Protein AF-A0A930Y8J4-F1 (afdb_monomer_lite)

Structure (mmCIF, N/CA/C/O backbone):
data_AF-A0A930Y8J4-F1
#
_entry.id   AF-A0A930Y8J4-F1
#
loop_
_atom_site.group_PDB
_a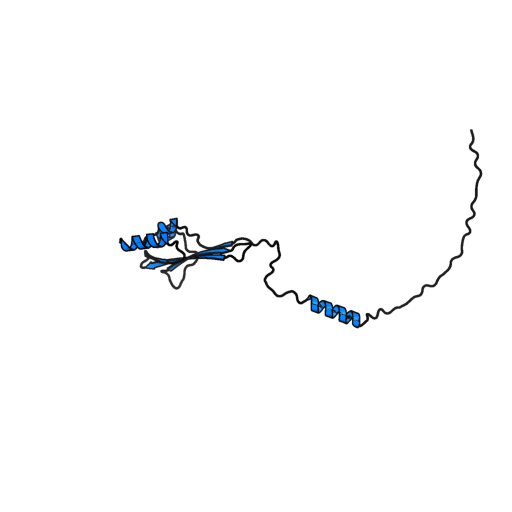tom_site.id
_atom_site.type_symbol
_atom_site.label_atom_id
_atom_site.label_alt_id
_atom_site.label_comp_id
_atom_site.label_asym_id
_atom_site.label_entity_id
_atom_site.label_seq_id
_atom_site.pdbx_PDB_ins_code
_atom_site.Cartn_x
_atom_site.Cartn_y
_atom_site.Cartn_z
_atom_site.occupancy
_atom_site.B_iso_or_equiv
_atom_site.auth_seq_id
_atom_site.auth_comp_id
_atom_site.auth_asym_id
_atom_site.auth_atom_id
_atom_site.pdbx_PDB_model_num
ATOM 1 N N . MET A 1 1 ? 40.227 34.460 -99.532 1.00 42.62 1 MET A N 1
ATOM 2 C CA . MET A 1 1 ? 40.853 33.850 -100.722 1.00 42.62 1 MET A CA 1
ATOM 3 C C . MET A 1 1 ? 41.362 32.465 -100.351 1.00 42.62 1 MET A C 1
ATOM 5 O O . MET A 1 1 ? 42.343 32.345 -99.640 1.00 42.62 1 MET A O 1
ATOM 9 N N . SER A 1 2 ? 40.563 31.475 -100.749 1.00 40.69 2 SER A N 1
ATOM 10 C CA . SER A 1 2 ? 40.876 30.087 -101.118 1.00 40.69 2 SER A CA 1
ATOM 11 C C . SER A 1 2 ? 41.851 29.258 -100.271 1.00 40.69 2 SER A C 1
ATOM 13 O O . SER A 1 2 ? 43.063 29.293 -100.459 1.00 40.69 2 SER A O 1
ATOM 15 N N . LEU A 1 3 ? 41.255 28.403 -99.429 1.00 42.66 3 LEU A N 1
ATOM 16 C CA . LEU A 1 3 ? 41.846 27.166 -98.922 1.00 42.66 3 LEU A CA 1
ATOM 17 C C . LEU A 1 3 ? 42.144 26.197 -100.078 1.00 42.66 3 LEU A C 1
ATOM 19 O O . LEU A 1 3 ? 41.305 26.018 -100.959 1.00 42.66 3 LEU A O 1
ATOM 23 N N . THR A 1 4 ? 43.287 25.512 -100.023 1.00 55.69 4 THR A N 1
ATOM 24 C CA . THR A 1 4 ? 43.540 24.302 -100.814 1.00 55.69 4 THR A CA 1
ATOM 25 C C . THR A 1 4 ? 44.030 23.186 -99.896 1.00 55.69 4 THR A C 1
ATOM 27 O O . THR A 1 4 ? 45.028 23.313 -99.189 1.00 55.69 4 THR A O 1
ATOM 30 N N . THR A 1 5 ? 43.271 22.099 -99.878 1.00 56.34 5 THR A N 1
ATOM 31 C CA . THR A 1 5 ? 43.572 20.824 -99.222 1.00 56.34 5 THR A CA 1
ATOM 32 C C . THR A 1 5 ? 44.184 19.885 -100.263 1.00 56.34 5 THR A C 1
ATOM 34 O O . THR A 1 5 ? 43.831 19.989 -101.438 1.00 56.34 5 THR A O 1
ATOM 37 N N . PRO A 1 6 ? 44.989 18.890 -99.855 1.00 60.72 6 PRO A N 1
ATOM 38 C CA . PRO A 1 6 ? 44.925 17.617 -100.555 1.00 60.72 6 PRO A CA 1
ATOM 39 C C . PRO A 1 6 ? 44.574 16.436 -99.642 1.00 60.72 6 PRO A C 1
ATOM 41 O O . PRO A 1 6 ? 45.130 16.208 -98.570 1.00 60.72 6 PRO A O 1
ATOM 44 N N . HIS A 1 7 ? 43.604 15.701 -100.172 1.00 52.25 7 HIS A N 1
ATOM 45 C CA . HIS A 1 7 ? 43.065 14.389 -99.852 1.00 52.25 7 HIS A CA 1
ATOM 46 C C . HIS A 1 7 ? 44.133 13.345 -99.465 1.00 52.25 7 HIS A C 1
ATOM 48 O O . HIS A 1 7 ? 45.073 13.102 -100.221 1.00 52.25 7 HIS A O 1
ATOM 54 N N . ARG A 1 8 ? 43.923 12.620 -98.356 1.00 41.12 8 ARG A N 1
ATOM 55 C CA . ARG A 1 8 ? 44.554 11.310 -98.124 1.00 41.12 8 ARG A CA 1
ATOM 56 C C . ARG A 1 8 ? 43.479 10.267 -97.835 1.00 41.12 8 ARG A C 1
ATOM 58 O O . ARG A 1 8 ? 42.875 10.246 -96.771 1.00 41.12 8 ARG A O 1
ATOM 65 N N . THR A 1 9 ? 43.251 9.425 -98.833 1.00 55.19 9 THR A N 1
ATOM 66 C CA . THR A 1 9 ? 42.356 8.268 -98.824 1.00 55.19 9 THR A CA 1
ATOM 67 C C . THR A 1 9 ? 43.038 7.112 -98.098 1.00 55.19 9 THR A C 1
ATOM 69 O O . THR A 1 9 ? 44.044 6.595 -98.579 1.00 55.19 9 THR A O 1
ATOM 72 N N . THR A 1 10 ? 42.515 6.689 -96.950 1.00 53.44 10 THR A N 1
ATOM 73 C CA . THR A 1 10 ? 42.900 5.420 -96.321 1.00 53.44 10 THR A CA 1
ATOM 74 C C . THR A 1 10 ? 41.902 4.343 -96.732 1.00 53.44 10 THR A C 1
ATOM 76 O O . THR A 1 10 ? 40.729 4.365 -96.371 1.00 53.44 10 THR A O 1
ATOM 79 N N . GLN A 1 11 ? 42.382 3.411 -97.553 1.00 56.00 11 GLN A N 1
ATOM 80 C CA . GLN A 1 11 ? 41.668 2.198 -97.934 1.00 56.00 11 GLN A CA 1
ATOM 81 C C . GLN A 1 11 ? 41.478 1.305 -96.702 1.00 56.00 11 GLN A C 1
ATOM 83 O O . GLN A 1 11 ? 42.436 0.977 -96.005 1.00 56.00 11 GLN A O 1
ATOM 88 N N . HIS A 1 12 ? 40.237 0.897 -96.456 1.00 52.09 12 HIS A N 1
ATOM 89 C CA . HIS A 1 12 ? 39.872 -0.073 -95.429 1.00 52.09 12 HIS A CA 1
ATOM 90 C C . HIS A 1 12 ? 39.629 -1.425 -96.124 1.00 52.09 12 HIS A C 1
ATOM 92 O O . HIS A 1 12 ? 38.653 -1.536 -96.869 1.00 52.09 12 HIS A O 1
ATOM 98 N N . PRO A 1 13 ? 40.463 -2.466 -95.938 1.00 63.75 13 PRO A N 1
ATOM 99 C CA . PRO A 1 13 ? 40.109 -3.793 -96.414 1.00 63.75 13 PRO A CA 1
ATOM 100 C C . PRO A 1 13 ? 39.045 -4.397 -95.493 1.00 63.75 13 PRO A C 1
ATOM 102 O O . PRO A 1 13 ? 39.213 -4.534 -94.279 1.00 63.75 13 PRO A O 1
ATOM 105 N N . MET A 1 14 ? 37.917 -4.725 -96.108 1.00 54.06 14 MET A N 1
ATOM 106 C CA . MET A 1 14 ? 36.789 -5.424 -95.521 1.00 54.06 14 MET A CA 1
ATOM 107 C C . MET A 1 14 ? 37.031 -6.939 -95.614 1.00 54.06 14 MET A C 1
ATOM 109 O O . MET A 1 14 ? 37.425 -7.445 -96.658 1.00 54.06 14 MET A O 1
ATOM 113 N N . ALA A 1 15 ? 36.695 -7.633 -94.524 1.00 51.41 15 ALA A N 1
ATOM 114 C CA . ALA A 1 15 ? 36.447 -9.072 -94.399 1.00 51.41 15 ALA A CA 1
ATOM 115 C C . ALA A 1 15 ? 37.642 -10.038 -94.237 1.00 51.41 15 ALA A C 1
ATOM 117 O O . ALA A 1 15 ? 38.292 -10.443 -95.191 1.00 51.41 15 ALA A O 1
ATOM 118 N N . LEU A 1 16 ? 37.724 -10.629 -93.038 1.00 50.28 16 LEU A N 1
ATOM 119 C CA . LEU A 1 16 ? 37.694 -12.091 -92.929 1.00 50.28 16 LEU A CA 1
ATOM 120 C C . LEU A 1 16 ? 36.989 -12.508 -91.631 1.00 50.28 16 LEU A C 1
ATOM 122 O O . LEU A 1 16 ? 37.525 -12.421 -90.527 1.00 50.28 16 LEU A O 1
ATOM 126 N N . ARG A 1 17 ? 35.736 -12.949 -91.770 1.00 59.03 17 ARG A N 1
ATOM 127 C CA . ARG A 1 17 ? 34.919 -13.489 -90.680 1.00 59.03 17 ARG A CA 1
ATOM 128 C C . ARG A 1 17 ? 35.465 -14.856 -90.261 1.00 59.03 17 ARG A C 1
ATOM 130 O O . ARG A 1 17 ? 35.173 -15.857 -90.910 1.00 59.03 17 ARG A O 1
ATOM 137 N N . LYS A 1 18 ? 36.186 -14.934 -89.141 1.00 53.84 18 LYS A N 1
ATOM 138 C CA . LYS A 1 18 ? 36.418 -16.214 -88.456 1.00 53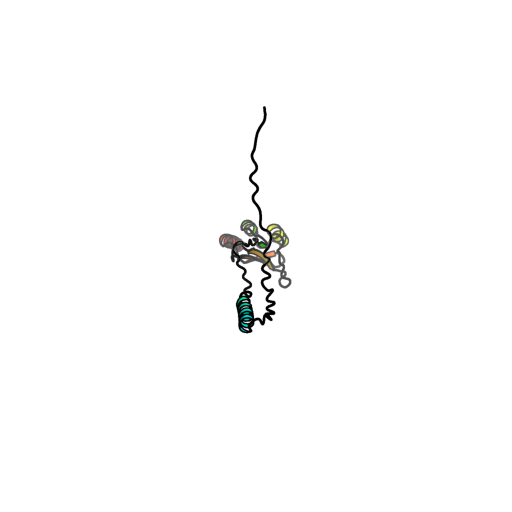.84 18 LYS A CA 1
ATOM 139 C C . LYS A 1 18 ? 35.143 -16.616 -87.710 1.00 53.84 18 LYS A C 1
ATOM 141 O O . LYS A 1 18 ? 34.870 -16.151 -86.608 1.00 53.84 18 LYS A O 1
ATOM 146 N N . ARG A 1 19 ? 34.349 -17.491 -88.334 1.00 58.12 19 ARG A N 1
ATOM 147 C CA . ARG A 1 19 ? 33.388 -18.356 -87.636 1.00 58.12 19 ARG A CA 1
ATOM 148 C C . ARG A 1 19 ? 34.187 -19.268 -86.700 1.00 58.12 19 ARG A C 1
ATOM 150 O O . ARG A 1 19 ? 34.765 -20.248 -87.154 1.00 58.12 19 ARG A O 1
ATOM 157 N N . LEU A 1 20 ? 34.234 -18.936 -85.413 1.00 62.62 20 LEU A N 1
ATOM 158 C CA . LEU A 1 20 ? 34.727 -19.829 -84.365 1.00 62.62 20 LEU A CA 1
ATOM 159 C C . LEU A 1 20 ? 33.534 -20.412 -83.610 1.00 62.62 20 LEU A C 1
ATOM 161 O O . LEU A 1 20 ? 32.534 -19.738 -83.364 1.00 62.62 20 LEU A O 1
ATOM 165 N N . GLY A 1 21 ? 33.615 -21.720 -83.392 1.00 48.59 21 GLY A N 1
ATOM 166 C CA . GLY A 1 21 ? 32.486 -22.598 -83.142 1.00 48.59 21 GLY A CA 1
ATOM 167 C C . GLY A 1 21 ? 31.748 -22.306 -81.843 1.00 48.59 21 GLY A C 1
ATOM 168 O O . GLY A 1 21 ? 32.333 -22.066 -80.791 1.00 48.59 21 GLY A O 1
ATOM 169 N N . ARG A 1 22 ? 30.422 -22.409 -81.920 1.00 52.53 22 ARG A N 1
ATOM 170 C CA . ARG A 1 22 ? 29.540 -22.482 -80.762 1.00 52.53 22 ARG A CA 1
ATOM 171 C C . ARG A 1 22 ? 29.650 -23.893 -80.181 1.00 52.53 22 ARG A C 1
ATOM 173 O O . ARG A 1 22 ? 28.915 -24.787 -80.591 1.00 52.53 22 ARG A O 1
ATOM 180 N N . ALA A 1 23 ? 30.581 -24.095 -79.253 1.00 55.41 23 ALA A N 1
ATOM 181 C CA . ALA A 1 23 ? 30.603 -25.288 -78.417 1.00 55.41 23 ALA A CA 1
ATOM 182 C C . ALA A 1 23 ? 29.360 -25.261 -77.512 1.00 55.41 23 ALA A C 1
ATOM 184 O O . ALA A 1 23 ? 29.268 -24.466 -76.581 1.00 55.41 23 ALA A O 1
ATOM 185 N N . ARG A 1 24 ? 28.358 -26.092 -77.816 1.00 54.38 24 ARG A N 1
ATOM 186 C CA . ARG A 1 24 ? 27.276 -26.397 -76.874 1.00 54.38 24 ARG A CA 1
ATOM 187 C C . ARG A 1 24 ? 27.797 -27.452 -75.901 1.00 54.38 24 ARG A C 1
ATOM 189 O O . ARG A 1 24 ? 27.639 -28.642 -76.148 1.00 54.38 24 ARG A O 1
ATOM 196 N N . SER A 1 25 ? 28.412 -27.030 -74.801 1.00 49.94 25 SER A N 1
ATOM 197 C CA . SER A 1 25 ? 28.583 -27.897 -73.638 1.00 49.94 25 SER A CA 1
ATOM 198 C C . SER A 1 25 ? 27.262 -27.924 -72.867 1.00 49.94 25 SER A C 1
ATOM 200 O O . SER A 1 25 ? 26.947 -27.042 -72.072 1.00 49.94 25 SER A O 1
ATOM 202 N N . SER A 1 26 ? 26.445 -28.946 -73.121 1.00 55.41 26 SER A N 1
ATOM 203 C CA . SER A 1 26 ? 25.393 -29.343 -72.184 1.00 55.41 26 SER A CA 1
ATOM 204 C C . SER A 1 26 ? 26.074 -29.996 -70.980 1.00 55.41 26 SER A C 1
ATOM 206 O O . SER A 1 26 ? 26.184 -31.214 -70.882 1.00 55.41 26 SER A O 1
ATOM 208 N N . ALA A 1 27 ? 26.615 -29.175 -70.082 1.00 56.03 27 ALA A N 1
ATOM 209 C CA . ALA A 1 27 ? 26.978 -29.635 -68.756 1.00 56.03 27 ALA A CA 1
ATOM 210 C C . ALA A 1 27 ? 25.671 -29.755 -67.969 1.00 56.03 27 ALA A C 1
ATOM 212 O O . ALA A 1 27 ? 25.110 -28.761 -67.510 1.00 56.03 27 ALA A O 1
ATOM 213 N N . ARG A 1 28 ? 25.146 -30.977 -67.854 1.00 55.38 28 ARG A N 1
ATOM 214 C CA . ARG A 1 28 ? 24.136 -31.296 -66.845 1.00 55.38 28 ARG A CA 1
ATOM 215 C C . ARG A 1 28 ? 24.788 -30.975 -65.503 1.00 55.38 28 ARG A C 1
ATOM 217 O O . ARG A 1 28 ? 25.684 -31.701 -65.084 1.00 55.38 28 ARG A O 1
ATOM 224 N N . ALA A 1 29 ? 24.419 -29.847 -64.897 1.00 61.25 29 ALA A N 1
ATOM 225 C CA . ALA A 1 29 ? 24.933 -29.413 -63.604 1.00 61.25 29 ALA A CA 1
ATOM 226 C C . ALA A 1 29 ? 24.444 -30.397 -62.536 1.00 61.25 29 ALA A C 1
ATOM 228 O O . ALA A 1 29 ? 23.425 -30.202 -61.882 1.00 61.25 29 ALA A O 1
ATOM 229 N N . GLN A 1 30 ? 25.140 -31.522 -62.430 1.00 63.00 30 GLN A N 1
ATOM 230 C CA . GLN A 1 30 ? 24.951 -32.492 -61.376 1.00 63.00 30 GLN A CA 1
ATOM 231 C C . GLN A 1 30 ? 25.627 -31.875 -60.157 1.00 63.00 30 GLN A C 1
ATOM 233 O O . GLN A 1 30 ? 26.848 -31.930 -60.019 1.00 63.00 30 GLN A O 1
ATOM 238 N N . THR A 1 31 ? 24.847 -31.170 -59.334 1.00 62.34 31 THR A N 1
ATOM 239 C CA . THR A 1 31 ? 25.348 -30.589 -58.089 1.00 62.34 31 THR A CA 1
ATOM 240 C C . THR A 1 31 ? 25.976 -31.722 -57.278 1.00 62.34 31 THR A C 1
ATOM 242 O O . THR A 1 31 ? 25.308 -32.719 -56.983 1.00 62.34 31 THR A O 1
ATOM 245 N N . PRO A 1 32 ? 27.286 -31.665 -56.982 1.00 72.00 32 PRO A N 1
ATOM 246 C CA . PRO A 1 32 ? 27.949 -32.784 -56.341 1.00 72.00 32 PRO A CA 1
ATOM 247 C C . PRO A 1 32 ? 27.317 -32.988 -54.965 1.00 72.00 32 PRO A C 1
ATOM 249 O O . PRO A 1 32 ? 27.175 -32.047 -54.189 1.00 72.00 32 PRO A O 1
ATOM 252 N N . ARG A 1 33 ? 26.952 -34.236 -54.652 1.00 70.31 33 ARG A N 1
ATOM 253 C CA . ARG A 1 33 ? 26.302 -34.657 -53.395 1.00 70.31 33 ARG A CA 1
ATOM 254 C C . ARG A 1 33 ? 26.999 -34.113 -52.136 1.00 70.31 33 ARG A C 1
ATOM 256 O O . ARG A 1 33 ? 26.349 -33.894 -51.125 1.00 70.31 33 ARG A O 1
ATOM 263 N N . ARG A 1 34 ? 28.305 -33.835 -52.217 1.00 71.25 34 ARG A N 1
ATOM 264 C CA . ARG A 1 34 ? 29.104 -33.187 -51.164 1.00 71.25 34 ARG A CA 1
ATOM 265 C C . ARG A 1 34 ? 28.707 -31.731 -50.899 1.00 71.25 34 ARG A C 1
ATOM 267 O O . ARG A 1 34 ? 28.694 -31.334 -49.744 1.00 71.25 34 ARG A O 1
ATOM 274 N N . ILE A 1 35 ? 28.345 -30.966 -51.931 1.00 78.25 35 ILE A N 1
ATOM 275 C CA . ILE A 1 35 ? 27.846 -29.589 -51.785 1.00 78.25 35 ILE A CA 1
ATOM 276 C C . ILE A 1 35 ? 26.465 -29.602 -51.128 1.00 78.25 35 ILE A C 1
ATOM 278 O O . ILE A 1 35 ? 26.251 -28.843 -50.195 1.00 78.25 35 ILE A O 1
ATOM 282 N N . LEU A 1 36 ? 25.577 -30.521 -51.527 1.00 76.31 36 LEU A N 1
ATOM 283 C CA . LEU A 1 36 ? 24.263 -30.694 -50.888 1.00 76.31 36 LEU A CA 1
ATOM 284 C C . LEU A 1 36 ? 24.375 -31.071 -49.400 1.00 76.31 36 LEU A C 1
ATOM 286 O O . LEU A 1 36 ? 23.673 -30.505 -48.565 1.00 76.31 36 LEU A O 1
ATOM 290 N N . ILE A 1 37 ? 25.285 -31.989 -49.055 1.00 81.44 37 ILE A N 1
ATOM 291 C CA . ILE A 1 37 ? 25.542 -32.370 -47.657 1.00 81.44 37 ILE A CA 1
ATOM 292 C C . ILE A 1 37 ? 26.151 -31.196 -46.877 1.00 81.44 37 ILE A C 1
ATOM 294 O O . ILE A 1 37 ? 25.733 -30.937 -45.753 1.00 81.44 37 ILE A O 1
ATOM 298 N N . ALA A 1 38 ? 27.087 -30.450 -47.473 1.00 81.50 38 ALA A N 1
ATOM 299 C CA . ALA A 1 38 ? 27.714 -29.298 -46.827 1.00 81.50 38 ALA A CA 1
ATOM 300 C C . ALA A 1 38 ? 26.714 -28.163 -46.552 1.00 81.50 38 ALA A C 1
ATOM 302 O O . ALA A 1 38 ? 26.731 -27.589 -45.467 1.00 81.50 38 ALA A O 1
ATOM 303 N N . THR A 1 39 ? 25.803 -27.874 -47.487 1.00 80.75 39 THR A N 1
ATOM 304 C CA . THR A 1 39 ? 24.755 -26.861 -47.281 1.00 80.75 39 THR A CA 1
ATOM 305 C C . THR A 1 39 ? 23.743 -27.291 -46.227 1.00 80.75 39 THR A C 1
ATOM 307 O O . THR A 1 39 ? 23.319 -26.471 -45.421 1.00 80.75 39 THR A O 1
ATOM 310 N N . MET A 1 40 ? 23.386 -28.577 -46.190 1.00 78.44 40 MET A N 1
ATOM 311 C CA . MET A 1 40 ? 22.443 -29.107 -45.205 1.00 78.44 40 MET A CA 1
ATOM 312 C C . MET A 1 40 ? 23.043 -29.103 -43.791 1.00 78.44 40 MET A C 1
ATOM 314 O O . MET A 1 40 ? 22.356 -28.738 -42.843 1.00 78.44 40 MET A O 1
ATOM 318 N N . LEU A 1 41 ? 24.335 -29.428 -43.662 1.00 78.81 41 LEU A N 1
ATOM 319 C CA . LEU A 1 41 ? 25.066 -29.379 -42.394 1.00 78.81 41 LEU A CA 1
ATOM 320 C C . LEU A 1 41 ? 25.271 -27.936 -41.897 1.00 78.81 41 LEU A C 1
ATOM 322 O O . LEU A 1 41 ? 25.129 -27.663 -40.711 1.00 78.81 41 LEU A O 1
ATOM 326 N N . ALA A 1 42 ? 25.554 -26.987 -42.792 1.00 78.62 42 ALA A N 1
ATOM 327 C CA . ALA A 1 42 ? 25.662 -25.573 -42.425 1.00 78.62 42 ALA A CA 1
ATOM 328 C C . ALA A 1 42 ? 24.326 -25.003 -41.909 1.00 78.62 42 ALA A C 1
ATOM 330 O O . ALA A 1 42 ? 24.305 -24.199 -40.978 1.00 78.62 42 ALA A O 1
ATOM 331 N N . MET A 1 43 ? 23.208 -25.452 -42.485 1.00 76.50 43 MET A N 1
ATOM 332 C CA . MET A 1 43 ? 21.867 -25.008 -42.108 1.00 76.50 43 MET A CA 1
ATOM 333 C C . MET A 1 43 ? 21.416 -25.584 -40.758 1.00 76.50 43 MET A C 1
ATOM 335 O O . MET A 1 43 ? 20.775 -24.876 -39.985 1.00 76.50 43 MET A O 1
ATOM 339 N N . THR A 1 44 ? 21.794 -26.827 -40.431 1.00 70.00 44 THR A N 1
ATOM 340 C CA . THR A 1 44 ? 21.521 -27.411 -39.108 1.00 70.00 44 THR A CA 1
ATOM 341 C C . THR A 1 44 ? 22.380 -26.797 -38.005 1.00 70.00 44 THR A C 1
ATOM 343 O O . THR A 1 44 ? 21.869 -26.585 -36.911 1.00 70.00 44 THR A O 1
ATOM 346 N N . LEU A 1 45 ? 23.641 -26.436 -38.274 1.00 68.31 45 LEU A N 1
ATOM 347 C CA . LEU A 1 45 ? 24.480 -25.747 -37.282 1.00 68.31 45 LEU A CA 1
ATOM 348 C C . LEU A 1 45 ? 24.004 -24.309 -37.007 1.00 68.31 45 LEU A C 1
ATOM 350 O O . LEU A 1 45 ? 24.073 -23.854 -35.864 1.00 68.31 45 LEU A O 1
ATOM 354 N N . GLY A 1 46 ? 23.478 -23.612 -38.021 1.00 66.62 46 GLY A N 1
ATOM 355 C CA . GLY A 1 46 ? 22.962 -22.242 -37.891 1.00 66.62 46 GLY A CA 1
ATOM 356 C C . GLY A 1 46 ? 21.639 -22.118 -37.123 1.00 66.62 46 GLY A C 1
ATOM 357 O O . GLY A 1 46 ? 21.304 -21.028 -36.669 1.00 66.62 46 GLY A O 1
ATOM 358 N N . ALA A 1 47 ? 20.900 -23.216 -36.940 1.00 66.19 47 ALA A N 1
ATOM 359 C CA . ALA A 1 47 ? 19.621 -23.227 -36.224 1.00 66.19 47 ALA A CA 1
ATOM 360 C C . ALA A 1 47 ? 19.761 -23.351 -34.691 1.00 66.19 47 ALA A C 1
ATOM 362 O O . ALA A 1 47 ? 18.763 -23.304 -33.977 1.00 66.19 47 ALA A O 1
ATOM 363 N N . SER A 1 48 ? 20.983 -23.476 -34.166 1.00 65.62 48 SER A N 1
ATOM 364 C CA . SER A 1 48 ? 21.245 -23.734 -32.738 1.00 65.62 48 SER A CA 1
ATOM 365 C C . SER A 1 48 ? 21.133 -22.495 -31.827 1.00 65.62 48 SER A C 1
ATOM 367 O O . SER A 1 48 ? 21.523 -22.563 -30.667 1.00 65.62 48 SER A O 1
ATOM 369 N N . GLY A 1 49 ? 20.667 -21.349 -32.337 1.00 61.03 49 GLY A N 1
ATOM 370 C CA . GLY A 1 49 ? 20.794 -20.043 -31.671 1.00 61.03 49 GLY A CA 1
ATOM 371 C C . GLY A 1 49 ? 19.508 -19.407 -31.134 1.00 61.03 49 GLY A C 1
ATOM 372 O O . GLY A 1 49 ? 19.543 -18.243 -30.748 1.00 61.03 49 GLY A O 1
ATOM 373 N N . CYS A 1 50 ? 18.370 -20.105 -31.125 1.00 68.81 50 CYS A N 1
ATOM 374 C CA . CYS A 1 50 ? 17.090 -19.521 -30.706 1.00 68.81 50 CYS A CA 1
ATOM 375 C C . CYS A 1 50 ? 16.453 -20.313 -29.561 1.00 68.81 50 CYS A C 1
ATOM 377 O O . CYS A 1 50 ? 15.487 -21.034 -29.784 1.00 68.81 50 CYS A O 1
ATOM 379 N N . SER A 1 51 ? 16.984 -20.205 -28.343 1.00 62.50 51 SER A N 1
ATOM 380 C CA . SER A 1 51 ? 16.279 -20.686 -27.147 1.00 62.50 51 SER A CA 1
ATOM 381 C C . SER A 1 51 ? 16.895 -20.118 -25.871 1.00 62.50 51 SER A C 1
ATOM 383 O O . SER A 1 51 ? 17.387 -20.870 -25.045 1.00 62.50 51 SER A O 1
ATOM 385 N N . ASP A 1 52 ? 16.847 -18.801 -25.700 1.00 58.16 52 ASP A N 1
ATOM 386 C CA . ASP A 1 52 ? 16.830 -18.213 -24.363 1.00 58.16 52 ASP A CA 1
ATOM 387 C C . ASP A 1 52 ? 15.951 -16.966 -24.414 1.00 58.16 52 ASP A C 1
ATOM 389 O O . ASP A 1 52 ? 16.204 -16.028 -25.171 1.00 58.16 52 ASP A O 1
ATOM 393 N N . ASN A 1 53 ? 14.887 -16.951 -23.612 1.00 57.91 53 ASN A N 1
ATOM 394 C CA . ASN A 1 53 ? 13.924 -15.849 -23.524 1.00 57.91 53 ASN A CA 1
ATOM 395 C C . ASN A 1 53 ? 14.535 -14.547 -22.949 1.00 57.91 53 ASN A C 1
ATOM 397 O O . ASN A 1 53 ? 13.811 -13.595 -22.663 1.00 57.91 53 ASN A O 1
ATOM 401 N N . SER A 1 54 ? 15.859 -14.468 -22.793 1.00 58.56 54 SER A N 1
ATOM 402 C CA . SER A 1 54 ? 16.594 -13.268 -22.404 1.00 58.56 54 SER A CA 1
ATOM 403 C C . SER A 1 54 ? 17.256 -12.615 -23.620 1.00 58.56 54 SER A C 1
ATOM 405 O O . SER A 1 54 ? 18.477 -12.636 -23.781 1.00 58.56 54 SER A O 1
ATOM 407 N N . ILE A 1 55 ? 16.453 -11.983 -24.475 1.00 61.62 55 ILE A N 1
ATOM 408 C CA . ILE A 1 55 ? 16.964 -11.007 -25.443 1.00 61.62 55 ILE A CA 1
ATOM 409 C C . ILE A 1 55 ? 17.411 -9.770 -24.644 1.00 61.62 55 ILE A C 1
ATOM 411 O O . ILE A 1 55 ? 16.657 -8.818 -24.450 1.00 61.62 55 ILE A O 1
ATOM 415 N N . ASN A 1 56 ? 18.638 -9.802 -24.124 1.00 58.72 56 ASN A N 1
ATOM 416 C CA . ASN A 1 56 ? 19.357 -8.625 -23.636 1.00 58.72 56 ASN A CA 1
ATOM 417 C C . ASN A 1 56 ? 20.045 -7.960 -24.834 1.00 58.72 56 ASN A C 1
ATOM 419 O O . ASN A 1 56 ? 21.261 -8.028 -24.999 1.00 58.72 56 ASN A O 1
ATOM 423 N N . LEU A 1 57 ? 19.237 -7.378 -25.726 1.00 68.62 57 LEU A N 1
ATOM 424 C CA . LEU A 1 57 ? 19.751 -6.616 -26.859 1.00 68.62 57 LEU A CA 1
ATOM 425 C C . LEU A 1 57 ? 20.260 -5.257 -26.345 1.00 68.62 57 LEU A C 1
ATOM 427 O O . LEU A 1 57 ? 19.470 -4.511 -25.756 1.00 68.62 57 LEU A O 1
ATOM 431 N N . PRO A 1 58 ? 21.543 -4.904 -26.551 1.00 63.56 58 PRO A N 1
ATOM 432 C CA . PRO A 1 58 ? 22.047 -3.594 -26.161 1.00 63.56 58 PRO A CA 1
ATOM 433 C C . PRO A 1 58 ? 21.258 -2.501 -26.896 1.00 63.56 58 PRO A C 1
ATOM 435 O O . PRO A 1 58 ? 21.183 -2.501 -28.123 1.00 63.56 58 PRO A O 1
ATOM 4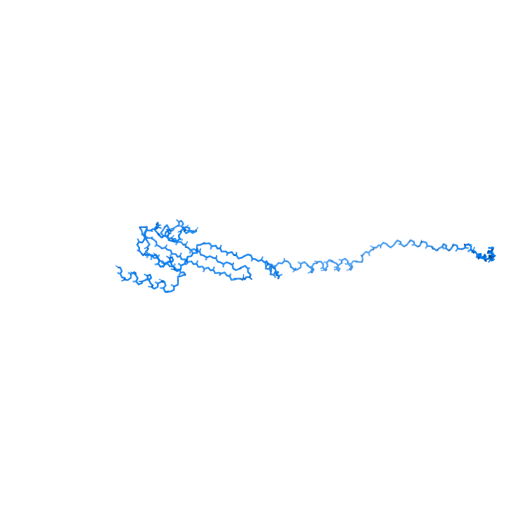38 N N . GLY A 1 59 ? 20.644 -1.590 -26.135 1.00 67.00 59 GLY A N 1
ATOM 439 C CA . GLY A 1 59 ? 19.835 -0.486 -26.665 1.00 67.00 59 GLY A CA 1
ATOM 440 C C . GLY A 1 59 ? 18.321 -0.721 -26.699 1.00 67.00 59 GLY A C 1
ATOM 441 O O . GLY A 1 59 ? 17.594 0.172 -27.132 1.00 67.00 59 GLY A O 1
ATOM 442 N N . LEU A 1 60 ? 17.815 -1.870 -26.228 1.00 76.56 60 LEU A N 1
ATOM 443 C CA . LEU A 1 60 ? 16.373 -2.053 -26.054 1.00 76.56 60 LEU A CA 1
ATOM 444 C C . LEU A 1 60 ? 15.893 -1.301 -24.806 1.00 76.56 60 LEU A C 1
ATOM 446 O O . LEU A 1 60 ? 16.138 -1.727 -23.679 1.00 76.56 60 LEU A O 1
ATOM 450 N N . TYR A 1 61 ? 15.191 -0.187 -25.017 1.00 76.38 61 TYR A N 1
ATOM 451 C CA . TYR A 1 61 ? 14.525 0.525 -23.933 1.00 76.38 61 TYR A CA 1
ATOM 452 C C . TYR A 1 61 ? 13.388 -0.329 -23.370 1.00 76.38 61 TYR A C 1
ATOM 454 O O . TYR A 1 61 ? 12.508 -0.794 -24.097 1.00 76.38 61 TYR A O 1
ATOM 462 N N . ARG A 1 62 ? 13.404 -0.508 -22.056 1.00 77.94 62 ARG A N 1
ATOM 463 C CA . ARG A 1 62 ? 12.310 -1.084 -21.283 1.00 77.94 62 ARG A CA 1
ATOM 464 C C . ARG A 1 62 ? 11.745 0.024 -20.410 1.00 77.94 62 ARG A C 1
ATOM 466 O O . ARG A 1 62 ? 12.496 0.788 -19.806 1.00 77.94 62 ARG A O 1
ATOM 473 N N . GLN A 1 63 ? 10.424 0.121 -20.388 1.00 81.56 63 GLN A N 1
ATOM 474 C CA . GLN A 1 63 ? 9.732 1.153 -19.635 1.00 81.56 63 GLN A CA 1
ATOM 475 C C . GLN A 1 63 ? 9.748 0.820 -18.143 1.00 81.56 63 GLN A C 1
ATOM 477 O O . GLN A 1 63 ? 9.532 -0.327 -17.756 1.00 81.56 63 GLN A O 1
ATOM 482 N N . GLU A 1 64 ? 9.988 1.836 -17.322 1.00 87.25 64 GLU A N 1
ATOM 483 C CA . GLU A 1 64 ? 9.811 1.765 -15.876 1.00 87.25 64 GLU A CA 1
ATOM 484 C C . GLU A 1 64 ? 8.320 1.636 -15.542 1.00 87.25 64 GLU A C 1
ATOM 486 O O . GLU A 1 64 ? 7.484 2.352 -16.099 1.00 87.25 64 GLU A O 1
ATOM 491 N N . ILE A 1 65 ? 7.973 0.693 -14.668 1.00 88.62 65 ILE A N 1
ATOM 492 C CA . ILE A 1 65 ? 6.580 0.392 -14.328 1.00 88.62 65 ILE A CA 1
ATOM 493 C C . ILE A 1 65 ? 6.400 0.557 -12.822 1.00 88.62 65 ILE A C 1
ATOM 495 O O . ILE A 1 65 ? 6.998 -0.175 -12.037 1.00 88.62 65 ILE A O 1
ATOM 499 N N . ILE A 1 66 ? 5.539 1.498 -12.434 1.00 89.75 66 ILE A N 1
ATOM 500 C CA . ILE A 1 66 ? 5.079 1.688 -11.056 1.00 89.75 66 ILE A CA 1
ATOM 501 C C . ILE A 1 66 ? 3.659 1.128 -10.939 1.00 89.75 66 ILE A C 1
ATOM 503 O O . ILE A 1 66 ? 2.804 1.421 -11.777 1.00 89.75 66 ILE A O 1
ATOM 507 N N . GLN A 1 67 ? 3.403 0.320 -9.913 1.00 91.12 67 GLN A N 1
ATOM 508 C CA . GLN A 1 67 ? 2.105 -0.299 -9.652 1.00 91.12 67 GLN A CA 1
ATOM 509 C C . GLN A 1 67 ? 1.759 -0.252 -8.169 1.00 91.12 67 GLN A C 1
ATOM 511 O O . GLN A 1 67 ? 2.625 -0.417 -7.311 1.00 91.12 67 GLN A O 1
ATOM 516 N N . GLY A 1 68 ? 0.465 -0.109 -7.882 1.00 92.06 68 GLY A N 1
ATOM 517 C CA . GLY A 1 68 ? -0.051 -0.223 -6.526 1.00 92.06 68 GLY A CA 1
ATOM 518 C C . GLY A 1 68 ? -0.278 1.104 -5.810 1.00 92.06 68 GLY A C 1
ATOM 519 O O . GLY A 1 68 ? -0.482 2.142 -6.440 1.00 92.06 68 GLY A O 1
ATOM 520 N N . ASN A 1 69 ? -0.302 1.045 -4.482 1.00 92.94 69 ASN A N 1
ATOM 521 C CA . ASN A 1 69 ? -0.565 2.182 -3.611 1.00 92.94 69 ASN A CA 1
ATOM 522 C C . ASN A 1 69 ? 0.755 2.762 -3.092 1.00 92.94 69 ASN A C 1
ATOM 524 O O . ASN A 1 69 ? 1.468 2.090 -2.353 1.00 92.94 69 ASN A O 1
ATOM 528 N N . ILE A 1 70 ? 1.057 4.014 -3.441 1.00 90.62 70 ILE A N 1
ATOM 529 C CA . ILE A 1 70 ? 2.188 4.748 -2.860 1.00 90.62 70 ILE A CA 1
ATOM 530 C C . ILE A 1 70 ? 1.767 5.236 -1.477 1.00 90.62 70 ILE A C 1
ATOM 532 O O . ILE A 1 70 ? 0.781 5.962 -1.358 1.00 90.62 70 ILE A O 1
ATOM 536 N N . ILE A 1 71 ? 2.499 4.819 -0.447 1.00 91.44 71 ILE A N 1
ATOM 537 C CA . ILE A 1 71 ? 2.215 5.172 0.942 1.00 91.44 71 ILE A CA 1
ATOM 538 C C . ILE A 1 71 ? 3.437 5.867 1.527 1.00 91.44 71 ILE A C 1
ATOM 540 O O . ILE A 1 71 ? 4.490 5.258 1.706 1.00 91.44 71 ILE A O 1
ATOM 544 N N . ASP A 1 72 ? 3.276 7.148 1.845 1.00 90.38 72 ASP A N 1
ATOM 545 C CA . ASP A 1 72 ? 4.343 7.953 2.424 1.00 90.38 72 ASP A CA 1
ATOM 546 C C . ASP A 1 72 ? 4.402 7.809 3.950 1.00 90.38 72 ASP A C 1
ATOM 548 O O . ASP A 1 72 ? 3.386 7.619 4.628 1.00 90.38 72 ASP A O 1
ATOM 552 N N . ARG A 1 73 ? 5.587 8.044 4.528 1.00 88.31 73 ARG A N 1
ATOM 553 C CA . ARG A 1 73 ? 5.773 8.133 5.990 1.00 88.31 73 ARG A CA 1
ATOM 554 C C . ARG A 1 73 ? 4.786 9.092 6.658 1.00 88.31 73 ARG A C 1
ATOM 556 O O . ARG A 1 73 ? 4.272 8.808 7.736 1.00 88.31 73 ARG A O 1
ATOM 563 N N . GLN A 1 74 ? 4.508 10.228 6.016 1.00 89.75 74 GLN A N 1
ATOM 564 C CA . GLN A 1 74 ? 3.586 11.233 6.549 1.00 89.75 74 GLN A CA 1
ATOM 565 C C . GLN A 1 74 ? 2.139 10.739 6.591 1.00 89.75 74 GLN A C 1
ATOM 567 O O . GLN A 1 74 ? 1.384 11.165 7.462 1.00 89.75 74 GLN A O 1
ATOM 572 N N . MET A 1 75 ? 1.747 9.862 5.666 1.00 92.56 75 MET A N 1
ATOM 573 C CA . MET A 1 75 ? 0.419 9.256 5.666 1.00 92.56 75 MET A CA 1
ATOM 574 C C . MET A 1 75 ? 0.293 8.238 6.800 1.00 92.56 75 MET A C 1
ATOM 576 O O . MET A 1 75 ? -0.688 8.262 7.537 1.00 92.56 75 MET A O 1
ATOM 580 N N . LEU A 1 76 ? 1.315 7.399 7.001 1.00 91.19 76 LEU A N 1
ATOM 581 C CA . LEU A 1 76 ? 1.351 6.440 8.112 1.00 91.19 76 LEU A CA 1
ATOM 582 C C . LEU A 1 76 ? 1.343 7.134 9.477 1.00 91.19 76 LEU A C 1
ATOM 584 O O . LEU A 1 76 ? 0.633 6.701 10.377 1.00 91.19 76 LEU A O 1
ATOM 588 N N . GLY A 1 77 ? 2.068 8.246 9.621 1.00 89.38 77 GLY A N 1
ATOM 589 C CA . GLY A 1 77 ? 2.093 9.029 10.862 1.00 89.38 77 GLY A CA 1
ATOM 590 C C . GLY A 1 77 ? 0.759 9.702 11.225 1.00 89.38 77 GLY A C 1
ATOM 591 O O . GLY A 1 77 ? 0.578 10.113 12.375 1.00 89.38 77 GLY A O 1
ATOM 592 N N . GLN A 1 78 ? -0.167 9.812 10.265 1.00 90.56 78 GLN A N 1
ATOM 593 C CA . GLN A 1 78 ? -1.536 10.291 10.488 1.00 90.56 78 GLN A CA 1
ATOM 594 C C . GLN A 1 78 ? -2.490 9.184 10.940 1.00 90.56 78 GLN A C 1
ATOM 596 O O . GLN A 1 78 ? -3.608 9.496 11.343 1.00 90.56 78 GLN A O 1
ATOM 601 N N . LEU A 1 79 ? -2.094 7.913 10.851 1.00 91.38 79 LEU A N 1
ATOM 602 C CA . LEU A 1 79 ? -2.913 6.806 11.327 1.00 91.38 79 LEU A CA 1
ATOM 603 C C . LEU A 1 79 ? -2.860 6.727 12.852 1.00 91.38 79 LEU A C 1
ATOM 605 O O . LEU A 1 79 ? -1.828 6.951 13.484 1.00 91.38 79 LEU A O 1
ATOM 609 N N . GLU A 1 80 ? -3.995 6.372 13.438 1.00 89.62 80 GLU A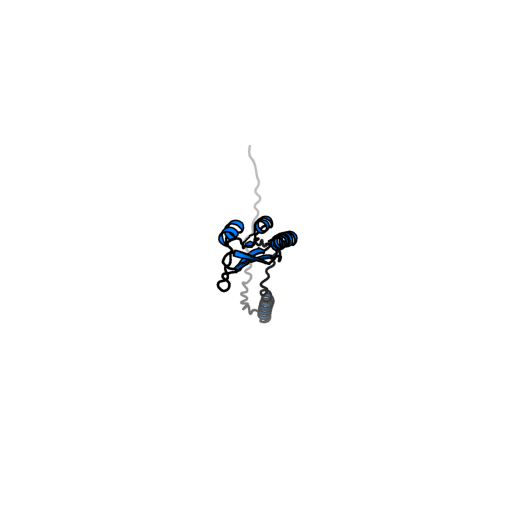 N 1
ATOM 610 C CA . GLU A 1 80 ? -4.159 6.164 14.871 1.00 89.62 80 GLU A CA 1
ATOM 611 C C . GLU A 1 80 ? -4.955 4.877 15.070 1.00 89.62 80 GLU A C 1
ATOM 613 O O . GLU A 1 80 ? -5.876 4.566 14.304 1.00 89.62 80 GLU A O 1
ATOM 618 N N . PHE A 1 81 ? -4.616 4.128 16.115 1.00 90.38 81 PHE A N 1
ATOM 619 C CA . PHE A 1 81 ? -5.411 2.973 16.510 1.00 90.38 81 PHE A CA 1
ATOM 620 C C . PHE A 1 81 ? -6.814 3.406 16.926 1.00 90.38 81 PHE A C 1
ATOM 622 O O . PHE A 1 81 ? -7.038 4.517 17.407 1.00 90.38 81 PHE A O 1
ATOM 629 N N . GLY A 1 82 ? -7.789 2.544 16.664 1.00 91.81 82 GLY A N 1
ATOM 630 C CA . GLY A 1 82 ? -9.198 2.858 16.848 1.00 91.81 82 GLY A CA 1
ATOM 631 C C . GLY A 1 82 ? -9.830 3.654 15.699 1.00 91.81 82 GLY A C 1
ATOM 632 O O . GLY A 1 82 ? -11.052 3.817 15.703 1.00 91.81 82 GLY A O 1
ATOM 633 N N . MET A 1 83 ? -9.060 4.136 14.708 1.00 94.50 83 MET A N 1
ATOM 634 C CA . MET A 1 83 ? -9.631 4.841 13.553 1.00 94.50 83 MET A CA 1
ATOM 635 C C . MET A 1 83 ? -10.564 3.941 12.746 1.00 94.50 83 MET A C 1
ATOM 637 O O . MET A 1 83 ? -10.211 2.816 12.400 1.00 94.50 83 MET A O 1
ATOM 641 N N . GLU A 1 84 ? -11.725 4.477 12.361 1.00 95.69 84 GLU A N 1
ATOM 642 C CA . GLU A 1 84 ? -12.641 3.781 11.458 1.00 95.69 84 GLU A CA 1
ATOM 643 C C . GLU A 1 84 ? -12.002 3.536 10.083 1.00 95.69 84 GLU A C 1
ATOM 645 O O . GLU A 1 84 ? -11.358 4.430 9.519 1.00 95.69 84 GLU A O 1
ATOM 650 N N . LYS A 1 85 ? -12.298 2.382 9.470 1.00 93.69 85 LYS A N 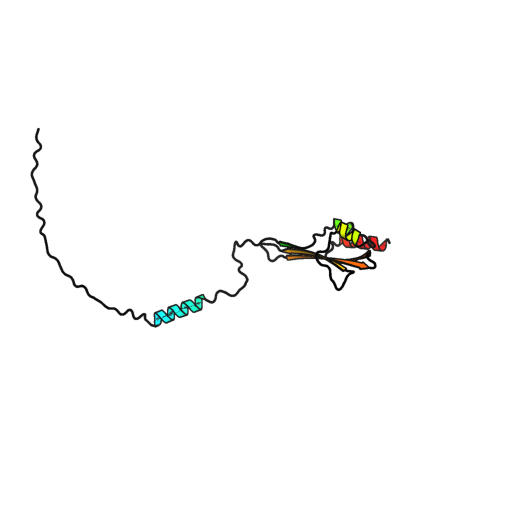1
ATOM 651 C CA . LYS A 1 85 ? -11.924 2.033 8.083 1.00 93.69 85 LYS A CA 1
ATOM 652 C C . LYS A 1 85 ? -12.140 3.177 7.088 1.00 93.69 85 LYS A C 1
ATOM 654 O O . LYS A 1 85 ? -11.310 3.408 6.211 1.00 93.69 85 LYS A O 1
ATOM 659 N N . ARG A 1 86 ? -13.243 3.925 7.216 1.00 94.25 86 ARG A N 1
ATOM 660 C CA . ARG A 1 86 ? -13.547 5.074 6.342 1.00 94.25 86 ARG A CA 1
ATOM 661 C C . ARG A 1 86 ? -12.535 6.209 6.481 1.00 94.25 86 ARG A C 1
ATOM 663 O O . ARG A 1 86 ? -12.136 6.778 5.470 1.00 94.25 86 ARG A O 1
ATOM 670 N N . LYS A 1 87 ? -12.109 6.519 7.708 1.00 95.12 87 LYS A N 1
ATOM 671 C CA . LYS A 1 87 ? -11.105 7.555 7.979 1.00 95.12 87 LYS A CA 1
ATOM 672 C C . LYS A 1 87 ? -9.731 7.112 7.483 1.00 95.12 87 LYS A C 1
ATOM 674 O O . LYS A 1 87 ? -9.053 7.886 6.820 1.00 95.12 87 LYS A O 1
ATOM 679 N N . VAL A 1 88 ? -9.368 5.847 7.700 1.00 95.31 88 VAL A N 1
ATOM 680 C CA . VAL A 1 88 ? -8.125 5.279 7.156 1.00 95.31 88 VAL A CA 1
ATOM 681 C C . VAL A 1 88 ? -8.107 5.346 5.627 1.00 95.31 88 VAL A C 1
ATOM 683 O O . VAL A 1 88 ? -7.133 5.814 5.046 1.00 95.31 88 VAL A O 1
ATOM 686 N N . ARG A 1 89 ? -9.211 4.972 4.968 1.00 94.31 89 ARG A N 1
ATOM 687 C CA . ARG A 1 89 ? -9.357 5.073 3.506 1.00 94.31 89 ARG A CA 1
ATOM 688 C C . ARG A 1 89 ? -9.249 6.508 2.994 1.00 94.31 89 ARG A C 1
ATOM 690 O O . ARG A 1 89 ? -8.798 6.727 1.878 1.00 94.31 89 ARG A O 1
ATOM 697 N N . PHE A 1 90 ? -9.679 7.489 3.780 1.00 94.62 90 PHE A N 1
ATOM 698 C CA . PHE A 1 90 ? -9.529 8.895 3.415 1.00 94.62 90 PHE A CA 1
ATOM 699 C C . PHE A 1 90 ? -8.056 9.333 3.414 1.00 94.62 90 PHE A C 1
ATOM 701 O O . PHE A 1 90 ? -7.661 10.118 2.559 1.00 94.62 90 PHE A O 1
ATOM 708 N N . ILE A 1 91 ? -7.248 8.800 4.336 1.00 94.50 91 ILE A N 1
ATOM 709 C CA . ILE A 1 91 ? -5.820 9.127 4.466 1.00 94.50 91 ILE A CA 1
ATOM 710 C C . ILE A 1 91 ? -4.982 8.383 3.415 1.00 94.50 91 ILE A C 1
ATOM 712 O O . ILE A 1 91 ? -4.164 8.997 2.739 1.00 94.50 91 ILE A O 1
ATOM 716 N N . LEU A 1 92 ? -5.183 7.069 3.274 1.00 94.19 92 LEU A N 1
ATOM 717 C CA . LEU A 1 92 ? -4.340 6.194 2.441 1.00 94.19 92 LEU A CA 1
ATOM 718 C C . LEU A 1 92 ? -4.912 5.907 1.048 1.00 94.19 92 LEU A C 1
ATOM 720 O O . LEU A 1 92 ? -4.257 5.287 0.212 1.00 94.19 92 LEU A O 1
ATOM 724 N N . GLY A 1 93 ? -6.153 6.314 0.795 1.00 93.06 93 GLY A N 1
ATOM 725 C CA . GLY A 1 93 ? -6.901 5.904 -0.386 1.00 93.06 93 GLY A CA 1
ATOM 726 C C . GLY A 1 93 ? -7.500 4.502 -0.253 1.00 93.06 93 GLY A C 1
ATOM 727 O O . GLY A 1 93 ? -7.591 3.920 0.826 1.00 93.06 93 GLY A O 1
ATOM 728 N N . THR A 1 94 ? -7.973 3.965 -1.379 1.00 92.31 94 THR A N 1
ATOM 729 C CA . THR A 1 94 ? -8.545 2.611 -1.431 1.00 92.31 94 THR A CA 1
ATOM 730 C C . THR A 1 94 ? -7.431 1.601 -1.710 1.00 92.31 94 THR A C 1
ATOM 732 O O . THR A 1 94 ? -6.663 1.823 -2.653 1.00 92.31 94 THR A O 1
ATOM 735 N N . PRO A 1 95 ? -7.325 0.509 -0.932 1.00 91.75 95 PRO A N 1
ATOM 736 C CA . PRO A 1 95 ? -6.346 -0.535 -1.214 1.00 91.75 95 PRO A CA 1
ATOM 737 C C . PRO A 1 95 ? -6.625 -1.153 -2.589 1.00 91.75 95 PRO A C 1
ATOM 739 O O . PRO A 1 95 ? -7.782 -1.373 -2.953 1.00 91.75 95 PRO A O 1
ATOM 742 N N . LEU A 1 96 ? -5.570 -1.411 -3.368 1.00 86.50 96 LEU A N 1
ATOM 743 C CA . LEU A 1 96 ? -5.701 -1.982 -4.712 1.00 86.50 96 LEU A CA 1
ATOM 744 C C . LEU A 1 96 ? -6.214 -3.431 -4.674 1.00 86.50 96 LEU A C 1
ATOM 746 O O . LEU A 1 96 ? -6.899 -3.864 -5.600 1.00 86.50 96 LEU A O 1
ATOM 750 N N . LEU A 1 97 ? -5.887 -4.173 -3.613 1.00 81.44 97 LEU A N 1
ATOM 751 C CA . LEU A 1 97 ? -6.361 -5.533 -3.382 1.00 81.44 97 LEU A CA 1
ATOM 752 C C . LEU A 1 97 ? -7.152 -5.604 -2.074 1.00 81.44 97 LEU A C 1
ATOM 754 O O . LEU A 1 97 ? -6.718 -5.115 -1.033 1.00 81.44 97 LEU A O 1
ATOM 758 N N . LEU A 1 98 ? -8.307 -6.259 -2.142 1.00 83.50 98 LEU A N 1
ATOM 759 C CA . LEU A 1 98 ? -9.099 -6.663 -0.986 1.00 83.50 98 LEU A CA 1
ATOM 760 C C . LEU A 1 98 ? -9.086 -8.190 -0.938 1.00 83.50 98 LEU A C 1
ATOM 762 O O . LEU A 1 98 ? -9.421 -8.832 -1.936 1.00 83.50 98 LEU A O 1
ATOM 766 N N . ASP A 1 99 ? -8.689 -8.764 0.195 1.00 82.94 99 ASP A N 1
ATOM 767 C CA . ASP A 1 99 ? -8.733 -10.210 0.399 1.00 82.94 99 ASP A CA 1
ATOM 768 C C . ASP A 1 99 ? -10.173 -10.635 0.753 1.00 82.94 99 ASP A C 1
ATOM 770 O O . ASP A 1 99 ? -10.679 -10.233 1.805 1.00 82.94 99 ASP A O 1
ATOM 774 N N . PRO A 1 100 ? -10.857 -11.440 -0.085 1.00 83.56 100 PRO A N 1
ATOM 775 C CA . PRO A 1 100 ? -12.220 -11.886 0.197 1.00 83.56 100 PRO A CA 1
ATOM 776 C C . PRO A 1 100 ? -12.313 -12.839 1.398 1.00 83.56 100 PRO A C 1
ATOM 778 O O . PRO A 1 100 ? -13.407 -13.055 1.908 1.00 83.56 100 PRO A O 1
ATOM 781 N N . PHE A 1 101 ? -11.201 -13.425 1.845 1.00 87.25 101 PHE A N 1
ATOM 782 C CA . PHE A 1 101 ? -11.172 -14.339 2.989 1.00 87.25 101 PHE A CA 1
ATOM 783 C C . PHE A 1 101 ? -10.894 -13.621 4.314 1.00 87.25 101 PHE A C 1
ATOM 785 O O . PHE A 1 101 ? -11.186 -14.167 5.377 1.00 87.25 101 PHE A O 1
ATOM 792 N N . HIS A 1 102 ? -10.367 -12.395 4.262 1.00 85.81 102 HIS A N 1
ATOM 793 C CA . HIS A 1 102 ? -10.011 -11.601 5.434 1.00 85.81 102 HIS A CA 1
ATOM 794 C C . HIS A 1 102 ? -10.586 -10.183 5.318 1.00 85.81 102 HIS A C 1
ATOM 796 O O . HIS A 1 102 ? -9.867 -9.218 5.076 1.00 85.81 102 HIS A O 1
ATOM 802 N N . GLU A 1 103 ? -11.890 -10.029 5.564 1.00 84.44 103 GLU A N 1
ATOM 803 C CA . GLU A 1 103 ? -12.588 -8.728 5.483 1.00 84.44 103 GLU A CA 1
ATOM 804 C C . GLU A 1 103 ? -12.040 -7.660 6.458 1.00 84.44 103 GLU A C 1
ATOM 806 O O . GLU A 1 103 ? -12.245 -6.450 6.286 1.00 84.44 103 GLU A O 1
ATOM 811 N N . GLY A 1 104 ? -11.338 -8.110 7.501 1.00 90.75 104 GLY A N 1
ATOM 812 C CA . GLY A 1 104 ? -10.639 -7.279 8.477 1.00 90.75 104 GLY A CA 1
ATOM 813 C C . GLY A 1 104 ? -9.222 -6.875 8.070 1.00 90.75 104 GLY A C 1
ATOM 814 O O . GLY A 1 104 ? -8.567 -6.206 8.854 1.00 90.75 104 GLY A O 1
ATOM 815 N N . ARG A 1 105 ? -8.716 -7.249 6.890 1.00 93.25 105 ARG A N 1
ATOM 816 C CA . ARG A 1 105 ? -7.336 -6.964 6.476 1.00 93.25 105 ARG A CA 1
ATOM 817 C C . ARG A 1 105 ? -7.297 -6.180 5.173 1.00 93.25 105 ARG A C 1
ATOM 819 O O . ARG A 1 105 ? -7.866 -6.608 4.174 1.00 93.25 105 ARG A O 1
ATOM 826 N N . TRP A 1 106 ? -6.592 -5.051 5.166 1.00 94.38 106 TRP A N 1
ATOM 827 C CA . TRP A 1 106 ? -6.315 -4.285 3.947 1.00 94.38 106 TRP A CA 1
ATOM 828 C C . TRP A 1 106 ? -4.823 -4.265 3.653 1.00 94.38 106 TRP A C 1
ATOM 830 O O . TRP A 1 106 ? -4.035 -3.861 4.504 1.00 94.38 106 TRP A O 1
ATOM 840 N N . ASP A 1 107 ? -4.452 -4.639 2.432 1.00 93.38 107 ASP A N 1
ATOM 841 C CA . ASP A 1 107 ? -3.066 -4.640 1.976 1.00 93.38 107 ASP A CA 1
ATOM 842 C C . ASP A 1 107 ? -2.829 -3.508 0.966 1.00 93.38 107 ASP A C 1
ATOM 844 O O . ASP A 1 107 ? -3.472 -3.426 -0.083 1.00 93.38 107 ASP A O 1
ATOM 848 N N . TYR A 1 108 ? -1.866 -2.645 1.276 1.00 94.19 108 TYR A N 1
ATOM 849 C CA . TYR A 1 108 ? -1.338 -1.615 0.389 1.00 94.19 108 TYR A CA 1
ATOM 850 C C . TYR A 1 108 ? 0.000 -2.108 -0.143 1.00 94.19 108 TYR A C 1
ATOM 852 O O . TYR A 1 108 ? 0.977 -2.215 0.596 1.00 94.19 108 TYR A O 1
ATOM 860 N N . ILE A 1 109 ? 0.033 -2.460 -1.424 1.00 93.19 109 ILE A N 1
ATOM 861 C CA . ILE A 1 109 ? 1.223 -3.000 -2.082 1.00 93.19 109 ILE A CA 1
ATOM 862 C C . ILE A 1 109 ? 1.718 -1.951 -3.063 1.00 93.19 109 ILE A C 1
ATOM 864 O O . ILE A 1 109 ? 0.926 -1.454 -3.855 1.00 93.19 109 ILE A O 1
ATOM 868 N N . TYR A 1 110 ? 3.011 -1.658 -3.034 1.00 93.31 110 TYR A N 1
ATOM 869 C CA . TYR A 1 110 ? 3.723 -0.841 -4.007 1.00 93.31 110 TYR A CA 1
ATOM 870 C C . TYR A 1 110 ? 4.782 -1.700 -4.691 1.00 93.31 110 TYR A C 1
ATOM 872 O O . TYR A 1 110 ? 5.553 -2.398 -4.030 1.00 93.31 110 TYR A O 1
ATOM 880 N N . VAL A 1 111 ? 4.816 -1.666 -6.019 1.00 92.31 111 VAL A N 1
ATOM 881 C CA . VAL A 1 111 ? 5.831 -2.341 -6.824 1.00 92.31 111 VAL A CA 1
ATOM 882 C C . VAL A 1 111 ? 6.394 -1.363 -7.838 1.00 92.31 111 VAL A C 1
ATOM 884 O O . VAL A 1 111 ? 5.655 -0.700 -8.565 1.00 92.31 111 VAL A O 1
ATOM 887 N N . HIS A 1 112 ? 7.714 -1.315 -7.914 1.00 92.50 112 HIS A N 1
ATOM 888 C CA . HIS A 1 112 ? 8.456 -0.510 -8.864 1.00 92.50 112 HIS A CA 1
ATOM 889 C C . HIS A 1 112 ? 9.451 -1.387 -9.611 1.00 92.50 112 HIS A C 1
ATOM 891 O O . HIS A 1 112 ? 10.378 -1.940 -9.023 1.00 92.50 112 HIS A O 1
ATOM 897 N N . HIS A 1 113 ? 9.234 -1.529 -10.914 1.00 89.12 113 HIS A N 1
ATOM 898 C CA . HIS A 1 113 ? 10.134 -2.228 -11.818 1.00 89.12 113 HIS A CA 1
ATOM 899 C C . HIS A 1 113 ? 11.000 -1.212 -12.556 1.00 89.12 113 HIS A C 1
ATOM 901 O O . HIS A 1 113 ? 10.487 -0.413 -13.348 1.00 89.12 113 HIS A O 1
ATOM 907 N N . SER A 1 114 ? 12.312 -1.275 -12.327 1.00 84.19 114 SER A N 1
ATOM 908 C CA . SER A 1 114 ? 13.282 -0.478 -13.074 1.00 84.19 114 SER A CA 1
ATOM 909 C C . SER A 1 114 ? 13.306 -0.928 -14.533 1.00 84.19 114 SER A C 1
ATOM 911 O O . SER A 1 114 ? 13.458 -2.112 -14.827 1.00 84.19 114 SER A O 1
ATOM 913 N N . GLY A 1 115 ? 13.163 0.011 -15.469 1.00 74.50 115 GLY A N 1
ATOM 914 C CA . GLY A 1 115 ? 13.137 -0.308 -16.896 1.00 74.50 115 GLY A CA 1
ATOM 915 C C . GLY A 1 115 ? 14.450 -0.930 -17.382 1.00 74.50 115 GLY A C 1
ATOM 916 O O . GLY A 1 115 ? 14.460 -1.967 -18.033 1.00 74.50 115 GLY A O 1
ATOM 917 N N . SER A 1 116 ? 15.590 -0.339 -17.027 1.00 72.88 116 SER A N 1
ATOM 918 C CA . SER A 1 116 ? 16.900 -0.763 -17.543 1.00 72.88 116 SER A CA 1
ATOM 919 C C . SER A 1 116 ? 17.606 -1.826 -16.688 1.00 72.88 116 SER A C 1
ATOM 921 O O . SER A 1 116 ? 18.667 -2.307 -17.091 1.00 72.88 116 SER A O 1
ATOM 923 N N . GLY A 1 117 ? 17.067 -2.164 -15.514 1.00 69.00 117 GLY A N 1
ATOM 924 C CA . GLY A 1 117 ? 17.691 -3.062 -14.541 1.00 69.00 117 GLY A CA 1
ATOM 925 C C . GLY A 1 117 ? 16.849 -4.301 -14.245 1.00 69.00 117 GLY A C 1
ATOM 926 O O . GLY A 1 117 ? 15.710 -4.422 -14.682 1.00 69.00 117 GLY A O 1
ATOM 927 N N . ASN A 1 118 ? 17.417 -5.222 -13.468 1.00 71.50 118 ASN A N 1
ATOM 928 C CA . ASN A 1 118 ? 16.667 -6.328 -12.861 1.00 71.50 118 ASN A CA 1
ATOM 929 C C . ASN A 1 118 ? 16.140 -5.959 -11.460 1.00 71.50 118 ASN A C 1
ATOM 931 O O . ASN A 1 118 ? 15.650 -6.822 -10.732 1.00 71.50 118 ASN A O 1
ATOM 935 N N . ASP A 1 119 ? 16.248 -4.682 -11.092 1.00 77.94 119 ASP A N 1
ATOM 936 C CA . ASP A 1 119 ? 15.861 -4.169 -9.788 1.00 77.94 119 ASP A CA 1
ATOM 937 C C . ASP A 1 119 ? 14.344 -4.006 -9.735 1.00 77.94 119 ASP A C 1
ATOM 939 O O . ASP A 1 119 ? 13.730 -3.299 -10.541 1.00 77.94 119 ASP A O 1
ATOM 943 N N . THR A 1 120 ? 13.735 -4.702 -8.784 1.00 87.31 120 THR A N 1
ATOM 944 C CA . THR A 1 120 ? 12.320 -4.572 -8.457 1.00 87.31 120 THR A CA 1
ATOM 945 C C . THR A 1 120 ? 12.224 -4.215 -6.987 1.00 87.31 120 THR A C 1
ATOM 947 O O . THR A 1 120 ? 12.625 -5.004 -6.133 1.00 87.31 120 THR A O 1
ATOM 950 N N . ILE A 1 121 ? 11.694 -3.032 -6.697 1.00 89.38 121 ILE A N 1
ATOM 951 C CA . ILE A 1 121 ? 11.372 -2.628 -5.332 1.00 89.38 121 ILE A CA 1
ATOM 952 C C . ILE A 1 121 ? 9.929 -3.040 -5.076 1.00 89.38 121 ILE A C 1
ATOM 954 O O . ILE A 1 121 ? 9.035 -2.728 -5.861 1.00 89.38 121 ILE A O 1
ATOM 958 N N . ARG A 1 122 ? 9.702 -3.756 -3.979 1.00 91.38 122 ARG A N 1
ATOM 959 C CA . ARG A 1 122 ? 8.370 -4.106 -3.499 1.00 91.38 122 ARG A CA 1
ATOM 960 C C . ARG A 1 122 ? 8.259 -3.654 -2.056 1.00 91.38 122 ARG A C 1
ATOM 962 O O . ARG A 1 122 ? 9.130 -3.980 -1.261 1.00 91.38 122 ARG A O 1
ATOM 969 N N . GLN A 1 123 ? 7.195 -2.928 -1.752 1.00 92.06 123 GLN A N 1
ATOM 970 C CA . GLN A 1 123 ? 6.836 -2.536 -0.396 1.00 92.06 123 GLN A CA 1
ATOM 971 C C . GLN A 1 123 ? 5.405 -2.986 -0.132 1.00 92.06 123 GLN A C 1
ATOM 973 O O . GLN A 1 123 ? 4.539 -2.861 -1.002 1.00 92.06 123 GLN A O 1
ATOM 978 N N . GLN A 1 124 ? 5.152 -3.528 1.051 1.00 92.88 124 GLN A N 1
ATOM 979 C CA . GLN A 1 124 ? 3.814 -3.933 1.457 1.00 92.88 124 GLN A CA 1
ATOM 980 C C . GLN A 1 124 ? 3.512 -3.441 2.866 1.00 92.88 124 GLN A C 1
ATOM 982 O O . GLN A 1 124 ? 4.292 -3.676 3.780 1.00 92.88 124 GLN A O 1
ATOM 987 N N . ILE A 1 125 ? 2.350 -2.814 3.041 1.00 93.88 125 ILE A N 1
ATOM 988 C CA . ILE A 1 125 ? 1.807 -2.414 4.340 1.00 93.88 125 ILE A CA 1
ATOM 989 C C . ILE A 1 125 ? 0.448 -3.083 4.511 1.00 93.88 125 ILE A C 1
ATOM 991 O O . ILE A 1 125 ? -0.435 -2.938 3.666 1.00 93.88 125 ILE A O 1
ATOM 995 N N . SER A 1 126 ? 0.282 -3.807 5.609 1.00 93.56 126 SER A N 1
ATOM 996 C CA . SER A 1 126 ? -0.938 -4.538 5.945 1.00 93.56 126 SER A CA 1
ATOM 997 C C . SER A 1 126 ? -1.592 -3.877 7.154 1.00 93.56 126 SER A C 1
ATOM 999 O O . SER A 1 126 ? -0.952 -3.680 8.186 1.00 93.56 126 SER A O 1
ATOM 1001 N N . LEU A 1 127 ? -2.864 -3.517 7.029 1.00 93.69 127 LEU A N 1
ATOM 1002 C CA . LEU A 1 127 ? -3.668 -2.952 8.106 1.00 93.69 127 LEU A CA 1
ATOM 1003 C C . LEU A 1 127 ? -4.694 -3.974 8.566 1.00 93.69 127 LEU A C 1
ATOM 1005 O O . LEU A 1 127 ? -5.420 -4.530 7.740 1.00 93.69 127 LEU A O 1
ATOM 1009 N N . PHE A 1 128 ? -4.796 -4.162 9.875 1.00 93.62 128 PHE A N 1
ATOM 1010 C CA . PHE A 1 128 ? -5.760 -5.068 10.481 1.00 93.62 128 PHE A CA 1
ATOM 1011 C C . PHE A 1 128 ? -6.811 -4.283 11.245 1.00 93.62 128 PHE A C 1
ATOM 1013 O O . PHE A 1 128 ? -6.505 -3.351 11.994 1.00 93.62 128 PHE A O 1
ATOM 1020 N N . PHE A 1 129 ? -8.055 -4.689 11.053 1.00 93.69 129 PHE A N 1
ATOM 1021 C CA . PHE A 1 129 ? -9.233 -4.050 11.592 1.00 93.69 129 PHE A CA 1
ATOM 1022 C C . PHE A 1 129 ? -10.072 -5.051 12.375 1.00 93.69 129 PHE A C 1
ATOM 1024 O O . PHE A 1 129 ? -10.342 -6.153 11.899 1.00 93.69 129 PHE A O 1
ATOM 1031 N N . GLU A 1 130 ? -10.562 -4.605 13.523 1.00 93.56 130 GLU A N 1
ATOM 1032 C CA . GLU A 1 130 ? -11.530 -5.306 14.364 1.00 93.56 130 GLU A CA 1
ATOM 1033 C C . GLU A 1 130 ? -12.668 -4.333 14.669 1.00 93.56 130 GLU A C 1
ATOM 1035 O O . GLU A 1 130 ? -12.409 -3.161 14.952 1.00 93.56 130 GLU A O 1
ATOM 1040 N N . ASP A 1 131 ? -13.921 -4.772 14.525 1.00 93.31 131 ASP A N 1
ATOM 1041 C CA . ASP A 1 131 ? -15.111 -3.913 14.644 1.00 93.31 131 ASP A CA 1
ATOM 1042 C C . ASP A 1 131 ? -15.016 -2.611 13.819 1.00 93.31 131 ASP A C 1
ATOM 1044 O O . ASP A 1 131 ? -15.361 -1.520 14.274 1.00 93.31 131 ASP A O 1
ATOM 1048 N N . ASP A 1 132 ? -14.493 -2.726 12.592 1.00 91.94 132 ASP A N 1
ATOM 1049 C CA . ASP A 1 132 ? -14.220 -1.619 11.661 1.00 91.94 132 ASP A CA 1
ATOM 1050 C C . ASP A 1 132 ? -13.227 -0.554 12.155 1.00 91.94 132 ASP A C 1
ATOM 1052 O O . ASP A 1 132 ? -13.085 0.503 11.527 1.00 91.94 132 ASP A O 1
ATOM 1056 N N . LYS A 1 133 ? -12.472 -0.852 13.212 1.00 94.31 133 LYS A N 1
ATOM 1057 C CA . LYS A 1 133 ? -11.446 0.019 13.782 1.00 94.31 133 LYS A CA 1
ATOM 1058 C C . LYS A 1 133 ? -10.050 -0.544 13.572 1.00 94.31 133 LYS A C 1
ATOM 1060 O O . LYS A 1 133 ? -9.840 -1.745 13.684 1.00 94.31 133 LYS A O 1
ATOM 1065 N N . LEU A 1 134 ? -9.094 0.329 13.264 1.00 94.06 134 LEU A N 1
ATOM 1066 C CA . LEU A 1 134 ? -7.696 -0.041 13.053 1.00 94.06 134 LEU A CA 1
ATOM 1067 C C . LEU A 1 134 ? -7.068 -0.548 14.359 1.00 94.06 134 LEU A C 1
ATOM 1069 O O . LEU A 1 134 ? -7.035 0.193 15.339 1.00 94.06 134 LEU A O 1
ATOM 1073 N N . GLN A 1 135 ? -6.549 -1.774 14.356 1.00 93.31 135 GLN A N 1
ATOM 1074 C CA . GLN A 1 135 ? -5.922 -2.413 15.522 1.00 93.31 135 GLN A CA 1
ATOM 1075 C C . GLN A 1 135 ? -4.429 -2.661 15.344 1.00 93.31 135 GLN A C 1
ATOM 1077 O O . GLN A 1 135 ? -3.682 -2.645 16.317 1.00 93.31 135 GLN A O 1
ATOM 1082 N N . MET A 1 136 ? -3.980 -2.899 14.112 1.00 90.50 136 MET A N 1
ATOM 1083 C CA . MET A 1 136 ? -2.588 -3.254 13.849 1.00 90.50 136 MET A CA 1
ATOM 1084 C C . MET 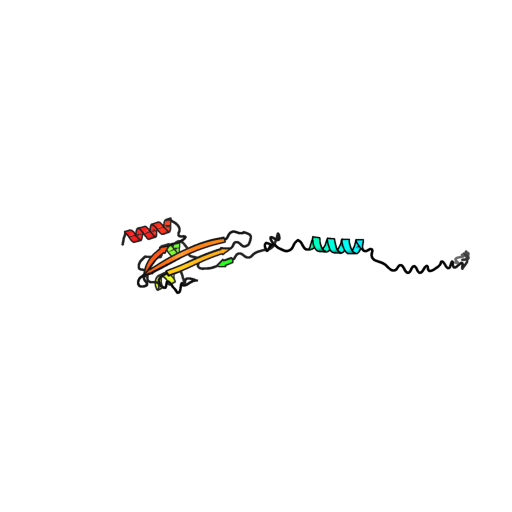A 1 136 ? -2.140 -2.759 12.477 1.00 90.50 136 MET A C 1
ATOM 1086 O O . MET A 1 136 ? -2.934 -2.694 11.536 1.00 90.50 136 MET A O 1
ATOM 1090 N N . ILE A 1 137 ? -0.859 -2.415 12.383 1.00 92.12 137 ILE A N 1
ATOM 1091 C CA . ILE A 1 137 ? -0.179 -1.985 11.162 1.00 92.12 137 ILE A CA 1
ATOM 1092 C C . ILE A 1 137 ? 1.103 -2.818 11.066 1.00 92.12 137 ILE A C 1
ATOM 1094 O O . ILE A 1 137 ? 1.917 -2.790 11.986 1.00 92.12 137 ILE A O 1
ATOM 1098 N N . GLU A 1 138 ? 1.280 -3.556 9.975 1.00 90.38 138 GLU A N 1
ATOM 1099 C CA . GLU A 1 138 ? 2.456 -4.395 9.716 1.00 90.38 138 GLU A CA 1
ATOM 1100 C C . GLU A 1 138 ? 3.046 -4.115 8.331 1.00 90.38 138 GLU A C 1
ATOM 1102 O O . GLU A 1 138 ? 2.364 -3.588 7.451 1.00 90.38 138 GLU A O 1
ATOM 1107 N N . GLY A 1 139 ? 4.295 -4.531 8.112 1.00 90.06 139 GLY A N 1
ATOM 1108 C CA . GLY A 1 139 ? 4.939 -4.522 6.799 1.00 90.06 139 GLY A CA 1
ATOM 1109 C C . GLY A 1 139 ? 6.196 -3.659 6.731 1.00 90.06 139 GLY A C 1
ATOM 1110 O O . GLY A 1 139 ? 6.858 -3.429 7.744 1.00 90.06 139 GLY A O 1
ATOM 1111 N N . ASP A 1 140 ? 6.518 -3.192 5.525 1.00 87.75 140 ASP A N 1
ATOM 1112 C CA . ASP A 1 140 ? 7.714 -2.402 5.214 1.00 87.75 140 ASP A CA 1
ATOM 1113 C C . ASP A 1 140 ? 7.546 -0.943 5.666 1.00 87.75 140 ASP A C 1
ATOM 1115 O O . ASP A 1 140 ? 7.380 -0.024 4.861 1.00 87.75 140 ASP A O 1
ATOM 1119 N N . ILE A 1 141 ? 7.542 -0.739 6.982 1.00 85.56 141 ILE A N 1
ATOM 1120 C CA . ILE A 1 141 ? 7.380 0.563 7.632 1.00 85.56 141 ILE A CA 1
ATOM 1121 C C . ILE A 1 141 ? 8.746 1.048 8.115 1.00 85.56 141 ILE A C 1
ATOM 1123 O O . ILE A 1 141 ? 9.516 0.284 8.697 1.00 85.56 141 ILE A O 1
ATOM 1127 N N . ASP A 1 142 ? 9.035 2.336 7.924 1.00 84.69 142 ASP A N 1
ATOM 1128 C CA . ASP A 1 142 ? 10.232 2.949 8.497 1.00 84.69 142 ASP A CA 1
ATOM 1129 C C . ASP A 1 142 ? 10.272 2.756 10.030 1.00 84.69 142 ASP A C 1
ATOM 1131 O O . ASP A 1 142 ? 9.286 3.078 10.705 1.00 84.69 142 ASP A O 1
ATOM 1135 N N . PRO A 1 143 ? 11.400 2.294 10.609 1.00 80.62 143 PRO A N 1
ATOM 1136 C CA . PRO A 1 143 ? 11.496 1.979 12.037 1.00 80.62 143 PRO A CA 1
ATOM 1137 C C . PRO A 1 143 ? 11.093 3.135 12.960 1.00 80.62 143 PRO A C 1
ATOM 1139 O O . PRO A 1 143 ? 10.431 2.916 13.969 1.00 80.62 143 PRO A O 1
ATOM 1142 N N . GLU A 1 144 ? 11.432 4.373 12.589 1.00 83.69 144 GLU A N 1
ATOM 1143 C CA . GLU A 1 144 ? 11.064 5.584 13.335 1.00 83.69 144 GLU A CA 1
ATOM 1144 C C . GLU A 1 144 ? 9.539 5.765 13.426 1.00 83.69 144 GLU A C 1
ATOM 1146 O O . GLU A 1 144 ? 8.997 6.071 14.489 1.00 83.69 144 GLU A O 1
ATOM 1151 N N . VAL A 1 145 ? 8.832 5.523 12.319 1.00 83.69 145 VAL A N 1
ATOM 1152 C CA . VAL A 1 145 ? 7.368 5.618 12.258 1.00 83.69 145 VAL A CA 1
ATOM 1153 C C . VAL A 1 145 ? 6.735 4.478 13.053 1.00 83.69 145 VAL A C 1
ATOM 1155 O O . VAL A 1 145 ? 5.787 4.704 13.803 1.00 83.69 145 VAL A O 1
ATOM 1158 N N . ALA A 1 146 ? 7.281 3.265 12.944 1.00 79.38 146 ALA A N 1
ATOM 1159 C CA . ALA A 1 146 ? 6.817 2.118 13.718 1.00 79.38 146 ALA A CA 1
ATOM 1160 C C . ALA A 1 146 ? 6.974 2.346 15.233 1.00 79.38 146 ALA A C 1
ATOM 1162 O O . ALA A 1 146 ? 6.063 2.043 16.005 1.00 79.38 146 ALA A O 1
ATOM 1163 N N . GLU A 1 147 ? 8.093 2.922 15.679 1.00 81.88 147 GLU A N 1
ATOM 1164 C CA . GLU A 1 147 ? 8.299 3.285 17.083 1.00 81.88 147 GLU A CA 1
ATOM 1165 C C . GLU A 1 147 ? 7.327 4.363 17.565 1.00 81.88 147 GLU A C 1
ATOM 1167 O O . GLU A 1 147 ? 6.809 4.250 18.675 1.00 81.88 147 GLU A O 1
ATOM 1172 N N . GLU A 1 148 ? 7.060 5.388 16.753 1.00 84.12 148 GLU A N 1
ATOM 1173 C CA . GLU A 1 148 ? 6.081 6.433 17.073 1.00 84.12 148 GLU A CA 1
ATOM 1174 C C . GLU A 1 148 ? 4.682 5.840 17.275 1.00 84.12 148 GLU A C 1
ATOM 1176 O O . GLU A 1 148 ? 4.035 6.090 18.295 1.00 84.12 148 GLU A O 1
ATOM 1181 N N . ILE A 1 149 ? 4.248 4.998 16.337 1.00 80.44 149 ILE A N 1
ATOM 1182 C CA . ILE A 1 149 ? 2.973 4.279 16.389 1.00 80.44 149 ILE A CA 1
ATOM 1183 C C . ILE A 1 149 ? 2.906 3.423 17.665 1.00 80.44 149 ILE A C 1
ATOM 1185 O O . ILE A 1 149 ? 1.966 3.550 18.449 1.00 80.44 149 ILE A O 1
ATOM 1189 N N . ASN A 1 150 ? 3.947 2.634 17.948 1.00 75.75 150 ASN A N 1
ATOM 1190 C CA . ASN A 1 150 ? 4.031 1.799 19.150 1.00 75.75 150 ASN A CA 1
ATOM 1191 C C . ASN A 1 150 ? 4.064 2.607 20.456 1.00 75.75 150 ASN A C 1
ATOM 1193 O O . ASN A 1 150 ? 3.565 2.153 21.489 1.00 75.75 150 ASN A O 1
ATOM 1197 N N . ARG A 1 151 ? 4.657 3.804 20.447 1.00 81.25 151 ARG A N 1
ATOM 1198 C CA . ARG A 1 151 ? 4.698 4.684 21.619 1.00 81.25 151 ARG A CA 1
ATOM 1199 C C . ARG A 1 151 ? 3.311 5.223 21.947 1.00 81.25 151 ARG A C 1
ATOM 1201 O O . ARG A 1 151 ? 2.953 5.247 23.120 1.00 81.25 151 ARG A O 1
ATOM 1208 N N . ARG A 1 152 ? 2.531 5.588 20.926 1.00 79.69 152 ARG A N 1
ATOM 1209 C CA . ARG A 1 152 ? 1.137 6.027 21.088 1.00 79.69 152 ARG A CA 1
ATOM 1210 C C . ARG A 1 152 ? 0.246 4.909 21.628 1.00 79.69 152 ARG A C 1
ATOM 1212 O O . ARG A 1 152 ? -0.569 5.187 22.498 1.00 79.69 152 ARG A O 1
ATOM 1219 N N . ILE A 1 153 ? 0.469 3.655 21.210 1.00 72.00 153 ILE A N 1
ATOM 1220 C CA . ILE A 1 153 ? -0.238 2.481 21.766 1.00 72.00 153 ILE A CA 1
ATOM 1221 C C . ILE A 1 153 ? -0.034 2.379 23.273 1.00 72.00 153 ILE A C 1
ATOM 1223 O O . ILE A 1 153 ? -0.985 2.194 24.012 1.00 72.00 153 ILE A O 1
ATOM 1227 N N . LYS A 1 154 ? 1.209 2.507 23.747 1.00 70.00 154 LYS A N 1
ATOM 1228 C CA . LYS A 1 154 ? 1.521 2.352 25.178 1.00 70.00 154 LYS A CA 1
ATOM 1229 C C . LYS A 1 154 ? 0.983 3.484 26.060 1.00 70.00 154 LYS A C 1
ATOM 1231 O O . LYS A 1 154 ? 1.061 3.373 27.280 1.00 70.00 154 LYS A O 1
ATOM 1236 N N . GLN A 1 155 ? 0.543 4.589 25.463 1.00 67.75 155 GLN A N 1
ATOM 1237 C CA . GLN A 1 155 ? 0.031 5.762 26.173 1.00 67.75 155 GLN A CA 1
ATOM 1238 C C . GLN A 1 155 ? -1.502 5.797 26.250 1.00 67.75 155 GLN A C 1
ATOM 1240 O O . GLN A 1 155 ? -2.036 6.660 26.947 1.00 67.75 155 GLN A O 1
ATOM 1245 N N . GLN A 1 156 ? -2.186 4.887 25.552 1.00 58.09 156 GLN A N 1
ATOM 1246 C CA . GLN A 1 156 ? -3.636 4.686 25.599 1.00 58.09 156 GLN A CA 1
ATOM 1247 C C . GLN A 1 156 ? -3.975 3.445 26.426 1.00 58.09 156 GLN A C 1
ATOM 1249 O O . GLN A 1 156 ? -5.026 3.492 27.102 1.00 58.09 156 GLN A O 1
#

Sequence (156 aa):
MSLTTPHRTTQHPMALRKRLGRARSSARAQTPRRILIATMLAMTLGASGCSDNSINLPGLYRQEIIQGNIIDRQMLGQLEFGMEKRKVRFILGTPLLLDPFHEGRWDYIYVHHSGSGNDTIRQQISLFFEDDKLQMIEGDIDPEVAEEINRRIKQQ

Radius of gyration: 43.51 Å; chains: 1; bounding box: 60×68×127 Å

Secondary structure (DSSP, 8-state):
--------------------------------HHHHHHHHHHHHHHTTT---S----TT-----EEEE----HHHHTT--TT-BHHHHHHHH---SEE-TT-TTEEEEEEEEE-SSSS-EEEEEEEEEEETTEEEEEEES--HHHHHHHHHHHTT-

pLDDT: mean 77.64, std 15.34, range [40.69, 95.69]

Foldseek 3Di:
DDDDDDDDDDDDDDDDDPPDDDPPPPPPCPPPVVVVVVVVVVVVVVVPPPDDPPPPPPPDWFDKDKDWFDDDLVLLLPDAWFDALVVNCVSRNAGPDDDPVQNQKGKTWIWIDDGNDNDIDIWIWMFGHDPRTTDDIDTDHDPVSVVSRVVNVVVD